Protein AF-A0A7S1IEE5-F1 (afdb_monomer_lite)

Organism: NCBI:txid73025

Sequence (177 aa):
FRSTRCRTNGVAMLPGPCLLLLLLGWGTSGTGFPGQSNCPCIDAALATKQRSHIKQTLPSDCVVTHLAGEWHCYPNDYGSGECRSWDLGLPPICQGSTAPPVCSIPWCYVDPAQCQLRFAKSLYFPSSDLYFSYETCGRAKDPIHPHNTLYQLEVSLRRAHLTIAFPGEDWPSLMVN

Structure (mmCIF, N/CA/C/O backbone):
data_AF-A0A7S1IEE5-F1
#
_entry.id   AF-A0A7S1IEE5-F1
#
loop_
_atom_site.group_PDB
_atom_site.id
_atom_site.type_symbol
_atom_site.label_atom_id
_atom_site.label_alt_id
_atom_site.label_comp_id
_atom_site.label_asym_id
_atom_site.label_entity_id
_atom_site.label_seq_id
_atom_site.pdbx_PDB_ins_code
_atom_site.Cartn_x
_atom_site.Cartn_y
_atom_site.Cartn_z
_atom_site.occupancy
_atom_site.B_iso_or_equiv
_atom_site.auth_seq_id
_atom_site.auth_comp_id
_atom_site.auth_asym_id
_atom_site.auth_atom_id
_atom_site.pdbx_PDB_model_num
ATOM 1 N N . PHE A 1 1 ? 69.655 1.520 30.419 1.00 38.88 1 PHE A N 1
ATOM 2 C CA . PHE A 1 1 ? 68.890 2.714 30.010 1.00 38.88 1 PHE A CA 1
ATOM 3 C C . PHE A 1 1 ? 67.591 2.778 30.808 1.00 38.88 1 PHE A C 1
ATOM 5 O O . PHE A 1 1 ? 66.916 1.771 30.929 1.00 38.88 1 PHE A O 1
ATOM 12 N N . ARG A 1 2 ? 67.360 3.940 31.428 1.00 38.03 2 ARG A N 1
ATOM 13 C CA . ARG A 1 2 ? 66.181 4.463 32.149 1.00 38.03 2 ARG A CA 1
ATOM 14 C C . ARG A 1 2 ? 64.961 3.564 32.456 1.00 38.03 2 ARG A C 1
ATOM 16 O O . ARG A 1 2 ? 64.205 3.167 31.585 1.00 38.03 2 ARG A O 1
ATOM 23 N N . SER A 1 3 ? 64.742 3.460 33.767 1.00 43.62 3 SER A N 1
ATOM 24 C CA . SER A 1 3 ? 63.489 3.389 34.534 1.00 43.62 3 SER A CA 1
ATOM 25 C C . SER A 1 3 ? 62.258 4.078 33.922 1.00 43.62 3 SER A C 1
ATOM 27 O O . SER A 1 3 ? 62.295 5.289 33.700 1.00 43.62 3 SER A O 1
ATOM 29 N N . THR A 1 4 ? 61.126 3.363 33.910 1.00 49.62 4 THR A N 1
ATOM 30 C CA . THR A 1 4 ? 59.796 3.951 34.153 1.00 49.62 4 THR A CA 1
ATOM 31 C C . THR A 1 4 ? 58.906 2.957 34.903 1.00 49.62 4 THR A C 1
ATOM 33 O O . THR A 1 4 ? 58.551 1.896 34.401 1.00 49.62 4 THR A O 1
ATOM 36 N N . ARG A 1 5 ? 58.576 3.311 36.150 1.00 51.47 5 ARG A N 1
ATOM 37 C CA . ARG A 1 5 ? 57.587 2.644 37.006 1.00 51.47 5 ARG A CA 1
ATOM 38 C C . ARG A 1 5 ? 56.186 2.881 36.445 1.00 51.47 5 ARG A C 1
ATOM 40 O O . ARG A 1 5 ? 55.845 4.030 36.186 1.00 51.47 5 ARG A O 1
ATOM 47 N N . CYS A 1 6 ? 55.344 1.852 36.425 1.00 41.09 6 CYS A N 1
ATOM 48 C CA . CYS A 1 6 ? 53.905 2.041 36.589 1.00 41.09 6 CYS A CA 1
ATOM 49 C C . CYS A 1 6 ? 53.520 1.453 37.948 1.00 41.09 6 CYS A C 1
ATOM 51 O O . CYS A 1 6 ? 53.526 0.244 38.159 1.00 41.09 6 CYS A O 1
ATOM 53 N N . ARG A 1 7 ? 53.314 2.354 38.908 1.00 42.44 7 ARG A N 1
ATOM 54 C CA . ARG A 1 7 ? 52.874 2.066 40.269 1.00 42.44 7 ARG A CA 1
ATOM 55 C C . ARG A 1 7 ? 51.353 2.187 40.250 1.00 42.44 7 ARG A C 1
ATOM 57 O O . ARG A 1 7 ? 50.842 3.295 40.356 1.00 42.44 7 ARG A O 1
ATOM 64 N N . THR A 1 8 ? 50.631 1.088 40.075 1.00 50.72 8 THR A N 1
ATOM 65 C CA . THR A 1 8 ? 49.192 1.069 40.358 1.00 50.72 8 THR A CA 1
ATOM 66 C C . THR A 1 8 ? 49.022 0.692 41.819 1.00 50.72 8 THR A C 1
ATOM 68 O O . THR A 1 8 ? 49.321 -0.428 42.231 1.00 50.72 8 THR A O 1
ATOM 71 N N . ASN A 1 9 ? 48.629 1.688 42.610 1.00 44.69 9 ASN A N 1
ATOM 72 C CA . ASN A 1 9 ? 48.213 1.530 43.994 1.00 44.69 9 ASN A CA 1
ATOM 73 C C . ASN A 1 9 ? 47.111 0.470 44.078 1.00 44.69 9 ASN A C 1
ATOM 75 O O . ASN A 1 9 ? 46.177 0.475 43.277 1.00 44.69 9 ASN A O 1
ATOM 79 N N . GLY A 1 10 ? 47.251 -0.440 45.037 1.00 43.69 10 GLY A N 1
ATOM 80 C CA . GLY A 1 10 ? 46.263 -1.471 45.297 1.00 43.69 10 GLY A CA 1
ATOM 81 C C . GLY A 1 10 ? 44.976 -0.911 45.886 1.00 43.69 10 GLY A C 1
ATOM 82 O O . GLY A 1 10 ? 45.011 0.073 46.617 1.00 43.69 10 GLY A O 1
ATOM 83 N N . VAL A 1 11 ? 43.876 -1.619 45.631 1.00 48.19 11 VAL A N 1
ATOM 84 C CA . VAL A 1 11 ? 42.806 -1.833 46.608 1.00 48.19 11 VAL A CA 1
ATOM 85 C C . VAL A 1 11 ? 42.281 -3.264 46.433 1.00 48.19 11 VAL A C 1
ATOM 87 O O . VAL A 1 11 ? 41.882 -3.669 45.347 1.00 48.19 11 VAL A O 1
ATOM 90 N N . ALA A 1 12 ? 42.400 -4.000 47.537 1.00 41.72 12 ALA A N 1
ATOM 91 C CA . ALA A 1 12 ? 41.753 -5.230 47.990 1.00 41.72 12 ALA A CA 1
ATOM 92 C C . ALA A 1 12 ? 40.908 -6.082 47.016 1.00 41.72 12 ALA A C 1
ATOM 94 O O . ALA A 1 12 ? 39.834 -5.694 46.564 1.00 41.72 12 ALA A O 1
ATOM 95 N N . MET A 1 13 ? 41.342 -7.339 46.872 1.00 45.06 13 MET A N 1
ATOM 96 C CA . MET A 1 13 ? 40.483 -8.489 46.585 1.00 45.06 13 MET A CA 1
ATOM 97 C C . MET A 1 13 ? 39.532 -8.744 47.765 1.00 45.06 13 MET A C 1
ATOM 99 O O . MET A 1 13 ? 39.992 -8.907 48.894 1.00 45.06 13 MET A O 1
ATOM 103 N N . LEU A 1 14 ? 38.233 -8.862 47.492 1.00 47.88 14 LEU A N 1
ATOM 104 C CA . LEU A 1 14 ? 37.260 -9.525 48.365 1.00 47.88 14 LEU A CA 1
ATOM 105 C C . LEU A 1 14 ? 36.392 -10.463 47.505 1.00 47.88 14 LEU A C 1
ATOM 107 O O . LEU A 1 14 ? 35.957 -10.049 46.428 1.00 47.88 14 LEU A O 1
ATOM 111 N N . PRO A 1 15 ? 36.146 -11.714 47.937 1.00 47.66 15 PRO A N 1
ATOM 112 C CA . PRO A 1 15 ? 35.332 -12.669 47.200 1.00 47.66 15 PRO A CA 1
ATOM 113 C C . PRO A 1 15 ? 33.855 -12.453 47.555 1.00 47.66 15 PRO A C 1
ATOM 115 O O . PRO A 1 15 ? 33.465 -12.557 48.716 1.00 47.66 15 PRO A O 1
ATOM 118 N N . GLY A 1 16 ? 33.027 -12.144 46.561 1.00 44.16 16 GLY A N 1
ATOM 119 C CA . GLY A 1 16 ? 31.579 -11.998 46.716 1.00 44.16 16 GLY A CA 1
ATOM 120 C C . GLY A 1 16 ? 30.866 -12.625 45.518 1.00 44.16 16 GLY A C 1
ATOM 121 O O . GLY A 1 16 ? 31.321 -12.430 44.390 1.00 44.16 16 GLY A O 1
ATOM 122 N N . PRO A 1 17 ? 29.812 -13.429 45.733 1.00 49.94 17 PRO A N 1
ATOM 123 C CA . PRO A 1 17 ? 29.248 -14.282 44.700 1.00 49.94 17 PRO A CA 1
ATOM 124 C C . PRO A 1 17 ? 28.501 -13.470 43.640 1.00 49.94 17 PRO A C 1
ATOM 126 O O . PRO A 1 17 ? 27.827 -12.487 43.937 1.00 49.94 17 PRO A O 1
ATOM 129 N N . CYS A 1 18 ? 28.643 -13.944 42.402 1.00 47.44 18 CYS A N 1
ATOM 130 C CA . CYS A 1 18 ? 27.846 -13.650 41.216 1.00 47.44 18 CYS A CA 1
ATOM 131 C C . CYS A 1 18 ? 26.468 -13.024 41.498 1.00 47.44 18 CYS A C 1
ATOM 133 O O . CYS A 1 18 ? 25.497 -13.736 41.735 1.00 47.44 18 CYS A O 1
ATOM 135 N N . LEU A 1 19 ? 26.357 -11.709 41.319 1.00 48.38 19 LEU A N 1
ATOM 136 C CA . LEU A 1 19 ? 25.138 -11.107 40.789 1.00 48.38 19 LEU A CA 1
ATOM 137 C C . LEU A 1 19 ? 25.501 -10.460 39.449 1.00 48.38 19 LEU A C 1
ATOM 139 O O . LEU A 1 19 ? 25.821 -9.275 39.365 1.00 48.38 19 LEU A O 1
ATOM 143 N N . LEU A 1 20 ? 25.498 -11.275 38.389 1.00 51.88 20 LEU A N 1
ATOM 144 C CA . LEU A 1 20 ? 25.398 -10.763 37.026 1.00 51.88 20 LEU A CA 1
ATOM 145 C C . LEU A 1 20 ? 24.019 -10.103 36.901 1.00 51.88 20 LEU A C 1
ATOM 147 O O . LEU A 1 20 ? 23.017 -10.772 36.653 1.00 51.88 20 LEU A O 1
ATOM 151 N N . LEU A 1 21 ? 23.961 -8.784 37.072 1.00 53.97 21 LEU A N 1
ATOM 152 C CA . LEU A 1 21 ? 22.868 -7.987 36.530 1.00 53.97 21 LEU A CA 1
ATOM 153 C C . LEU A 1 21 ? 23.016 -8.011 35.006 1.00 53.97 21 LEU A C 1
ATOM 155 O O . LEU A 1 21 ? 23.707 -7.184 34.415 1.00 53.97 21 LEU A O 1
ATOM 159 N N . LEU A 1 22 ? 22.391 -9.008 34.380 1.00 54.44 22 LEU A N 1
ATOM 160 C CA . LEU A 1 22 ? 22.105 -9.010 32.952 1.00 54.44 22 LEU A CA 1
ATOM 161 C C . LEU A 1 22 ? 21.144 -7.848 32.681 1.00 54.44 22 LEU A C 1
ATOM 163 O O . LEU A 1 22 ? 19.926 -8.011 32.697 1.00 54.44 22 LEU A O 1
ATOM 167 N N . LEU A 1 23 ? 21.696 -6.661 32.436 1.00 56.75 23 LEU A N 1
ATOM 168 C CA . LEU A 1 23 ? 20.993 -5.621 31.701 1.00 56.75 23 LEU A CA 1
ATOM 169 C C . LEU A 1 23 ? 20.844 -6.136 30.268 1.00 56.75 23 LEU A C 1
ATOM 171 O O . LEU A 1 23 ? 21.661 -5.849 29.395 1.00 56.75 23 LEU A O 1
ATOM 175 N N . LEU A 1 24 ? 19.821 -6.962 30.044 1.00 57.66 24 LEU A N 1
ATOM 176 C CA . LEU A 1 24 ? 19.310 -7.235 28.712 1.00 57.66 24 LEU A CA 1
ATOM 177 C C . LEU A 1 24 ? 18.782 -5.903 28.187 1.00 57.66 24 LEU A C 1
ATOM 179 O O . LEU A 1 24 ? 17.640 -5.526 28.435 1.00 57.66 24 LEU A O 1
ATOM 183 N N . GLY A 1 25 ? 19.652 -5.164 27.501 1.00 50.47 25 GLY A N 1
ATOM 184 C CA . GLY A 1 25 ? 19.223 -4.099 26.619 1.00 50.47 25 GLY A CA 1
ATOM 185 C C . GLY A 1 25 ? 18.255 -4.721 25.628 1.00 50.47 25 GLY A C 1
ATOM 186 O O . GLY A 1 25 ? 18.647 -5.565 24.822 1.00 50.47 25 GLY A O 1
ATOM 187 N N . TRP A 1 26 ? 16.978 -4.361 25.720 1.00 59.50 26 TRP A N 1
ATOM 188 C CA . TRP A 1 26 ? 16.049 -4.646 24.644 1.00 59.50 26 TRP A CA 1
ATOM 189 C C . TRP A 1 26 ? 16.558 -3.882 23.430 1.00 59.50 26 TRP A C 1
ATOM 191 O O . TRP A 1 26 ? 16.478 -2.656 23.370 1.00 59.50 26 TRP A O 1
ATOM 201 N N . GLY A 1 27 ? 17.158 -4.612 22.492 1.00 47.28 27 GLY A N 1
ATOM 202 C CA . GLY A 1 27 ? 17.404 -4.091 21.164 1.00 47.28 27 GLY A CA 1
ATOM 203 C C . GLY A 1 27 ? 16.048 -3.715 20.594 1.00 47.28 27 GLY A C 1
ATOM 204 O O . GLY A 1 27 ? 15.231 -4.588 20.314 1.00 47.28 27 GLY A O 1
ATOM 205 N N . THR A 1 28 ? 15.780 -2.421 20.454 1.00 50.00 28 THR A N 1
ATOM 206 C CA . THR A 1 28 ? 14.665 -1.954 19.641 1.00 50.00 28 THR A CA 1
ATOM 207 C C . THR A 1 28 ? 15.059 -2.213 18.194 1.00 50.00 28 THR A C 1
ATOM 209 O O . THR A 1 28 ? 15.582 -1.339 17.504 1.00 50.00 28 THR A O 1
ATOM 212 N N . SER A 1 29 ? 14.876 -3.449 17.736 1.00 51.53 29 SER A N 1
ATOM 213 C CA . SER A 1 29 ? 14.691 -3.709 16.318 1.00 51.53 29 SER A CA 1
ATOM 214 C C . SER A 1 29 ? 13.541 -2.803 15.892 1.00 51.53 29 SER A C 1
ATOM 216 O O . SER A 1 29 ? 12.456 -2.900 16.466 1.00 51.53 29 SER A O 1
ATOM 218 N N . GLY A 1 30 ? 13.805 -1.856 14.990 1.00 54.47 30 GLY A N 1
ATOM 219 C CA . GLY A 1 30 ? 12.784 -0.971 14.437 1.00 54.47 30 GLY A CA 1
ATOM 220 C C . GLY A 1 30 ? 11.695 -1.819 13.794 1.00 54.47 30 GLY A C 1
ATOM 221 O O . GLY A 1 30 ? 11.838 -2.266 12.662 1.00 54.47 30 GLY A O 1
ATOM 222 N N . THR A 1 31 ? 10.661 -2.100 14.573 1.00 56.72 31 THR A N 1
ATOM 223 C CA . THR A 1 31 ? 9.473 -2.866 14.224 1.00 56.72 31 THR A CA 1
ATOM 224 C C . THR A 1 31 ? 8.459 -1.836 13.763 1.00 56.72 31 THR A C 1
ATOM 226 O O . THR A 1 31 ? 8.252 -0.825 14.440 1.00 56.72 31 THR A O 1
ATOM 229 N N . GLY A 1 32 ? 7.898 -2.012 12.568 1.00 64.31 32 GLY A N 1
ATOM 230 C CA . GLY A 1 32 ? 6.769 -1.196 12.158 1.00 64.31 32 GLY A CA 1
ATOM 231 C C . GLY A 1 32 ? 5.656 -1.353 13.192 1.00 64.31 32 GLY A C 1
ATOM 232 O O . GLY A 1 32 ? 5.512 -2.384 13.851 1.00 64.31 32 GLY A O 1
ATOM 233 N N . PHE A 1 33 ? 4.894 -0.288 13.400 1.00 85.31 33 PHE A N 1
ATOM 234 C CA . PHE A 1 33 ? 3.821 -0.303 14.388 1.00 85.31 33 PHE A CA 1
ATOM 235 C C . PHE A 1 33 ? 2.575 -0.970 13.783 1.00 85.31 33 PHE A C 1
ATOM 237 O O . PHE A 1 33 ? 2.316 -0.778 12.597 1.00 85.31 33 PHE A O 1
ATOM 244 N N . PRO A 1 34 ? 1.759 -1.701 14.558 1.00 92.50 34 PRO A N 1
ATOM 245 C CA . PRO A 1 34 ? 0.637 -2.507 14.046 1.00 92.50 34 PRO A CA 1
ATOM 246 C C . PRO A 1 34 ? -0.589 -1.693 13.572 1.00 92.50 34 PRO A C 1
ATOM 248 O O . PRO A 1 34 ? -1.673 -2.245 13.390 1.00 92.50 34 PRO A O 1
ATOM 251 N N . GLY A 1 35 ? -0.450 -0.378 13.390 1.00 93.38 35 GLY A N 1
ATOM 252 C CA . GLY A 1 35 ? -1.565 0.543 13.165 1.00 93.38 35 GLY A CA 1
ATOM 253 C C . GLY A 1 35 ? -2.292 0.938 14.456 1.00 93.38 35 GLY A C 1
ATOM 254 O O . GLY A 1 35 ? -1.968 0.488 15.557 1.00 93.38 35 GLY A O 1
ATOM 255 N N . GLN A 1 36 ? -3.267 1.836 14.325 1.00 93.62 36 GLN A N 1
ATOM 256 C CA . GLN A 1 36 ? -4.128 2.281 15.422 1.00 93.62 36 GLN A CA 1
ATOM 257 C C . GLN A 1 36 ? -5.141 1.204 15.824 1.00 93.62 36 GLN A C 1
ATOM 259 O O . GLN A 1 36 ? -5.620 0.434 14.997 1.00 93.62 36 GLN A O 1
ATOM 264 N N . SER A 1 37 ? -5.537 1.187 17.098 1.00 93.81 37 SER A N 1
ATOM 265 C CA . SER A 1 37 ? -6.435 0.159 17.649 1.00 93.81 37 SER A CA 1
ATOM 266 C C . SER A 1 37 ? -7.837 0.142 17.031 1.00 93.81 37 SER A C 1
ATOM 268 O O . SER A 1 37 ? -8.467 -0.909 16.989 1.00 93.81 37 SER A O 1
ATOM 270 N N . ASN A 1 38 ? -8.328 1.278 16.530 1.00 94.06 38 ASN A N 1
ATOM 271 C CA . ASN A 1 38 ? -9.611 1.389 15.825 1.00 94.06 38 ASN A CA 1
ATOM 272 C C . ASN A 1 38 ? -9.493 1.189 14.301 1.00 94.06 38 ASN A C 1
ATOM 274 O O . ASN A 1 38 ? -10.457 1.428 13.573 1.00 94.06 38 ASN A O 1
ATOM 278 N N . CYS A 1 39 ? -8.310 0.824 13.808 1.00 95.31 39 CYS A N 1
ATOM 279 C CA . CYS A 1 39 ? -8.047 0.490 12.413 1.00 95.31 39 CYS A CA 1
ATOM 280 C C . CYS A 1 39 ? -6.737 -0.319 12.306 1.00 95.31 39 CYS A C 1
ATOM 282 O O . CYS A 1 39 ? -5.749 0.178 11.759 1.00 95.31 39 CYS A O 1
ATOM 284 N N . PRO A 1 40 ? -6.676 -1.529 12.884 1.00 96.56 40 PRO A N 1
ATOM 285 C CA . PRO A 1 40 ? -5.439 -2.300 12.937 1.00 96.56 40 PRO A CA 1
ATOM 286 C C . PRO A 1 40 ? -4.982 -2.730 11.540 1.00 96.56 40 PRO A C 1
ATOM 288 O O . PRO A 1 40 ? -5.800 -2.975 10.648 1.00 96.56 40 PRO A O 1
ATOM 291 N N . CYS A 1 41 ? -3.667 -2.852 11.368 1.00 96.69 41 CYS A N 1
ATOM 292 C CA . CYS A 1 41 ? -3.094 -3.459 10.176 1.00 96.69 41 CYS A CA 1
ATOM 293 C C . CYS A 1 41 ? -3.421 -4.959 10.143 1.00 96.69 41 CYS A C 1
ATOM 295 O O . CYS A 1 41 ? -3.294 -5.651 11.155 1.00 96.69 41 CYS A O 1
ATOM 297 N N . ILE A 1 42 ? -3.824 -5.468 8.978 1.00 96.00 42 ILE A N 1
ATOM 298 C CA . ILE A 1 42 ? -4.152 -6.887 8.777 1.00 96.00 42 ILE A CA 1
ATOM 299 C C . ILE A 1 42 ? -3.021 -7.631 8.069 1.00 96.00 42 ILE A C 1
ATOM 301 O O . ILE A 1 42 ? -2.232 -7.032 7.335 1.00 96.00 42 ILE A O 1
ATOM 305 N N . ASP A 1 43 ? -2.972 -8.954 8.247 1.00 94.12 43 ASP A N 1
ATOM 306 C CA . ASP A 1 43 ? -2.100 -9.803 7.438 1.00 94.12 43 ASP A CA 1
ATOM 307 C C . ASP A 1 43 ? -2.696 -9.992 6.034 1.00 94.12 43 ASP A C 1
ATOM 309 O O . ASP A 1 43 ? -3.682 -10.703 5.836 1.00 94.12 43 ASP A O 1
ATOM 313 N N . ALA A 1 44 ? -2.088 -9.336 5.050 1.00 89.81 44 ALA A N 1
ATOM 314 C CA . ALA A 1 44 ? -2.492 -9.379 3.651 1.00 89.81 44 ALA A CA 1
ATOM 315 C C . ALA A 1 44 ? -1.659 -10.355 2.803 1.00 89.81 44 ALA A C 1
ATOM 317 O O . ALA A 1 44 ? -1.928 -10.497 1.608 1.00 89.81 44 ALA A O 1
ATOM 318 N N . ALA A 1 45 ? -0.672 -11.052 3.380 1.00 85.12 45 ALA A N 1
ATOM 319 C CA . ALA A 1 45 ? 0.308 -11.835 2.620 1.00 85.12 45 ALA A CA 1
ATOM 320 C C . ALA A 1 45 ? -0.317 -12.985 1.808 1.00 85.12 45 ALA A C 1
ATOM 322 O O . ALA A 1 45 ? 0.234 -13.420 0.796 1.00 85.12 45 ALA A O 1
ATOM 323 N N . LEU A 1 46 ? -1.472 -13.506 2.231 1.00 77.06 46 LEU A N 1
ATOM 324 C CA . LEU A 1 46 ? -2.209 -14.520 1.469 1.00 77.06 46 LEU A CA 1
ATOM 325 C C . LEU A 1 46 ? -3.011 -13.912 0.314 1.00 77.06 46 LEU A C 1
ATOM 327 O O . LEU A 1 46 ? -3.070 -14.499 -0.766 1.00 77.06 46 LEU A O 1
ATOM 331 N N . ALA A 1 47 ? -3.596 -12.731 0.519 1.00 74.94 47 ALA A N 1
ATOM 332 C CA . ALA A 1 47 ? -4.400 -12.047 -0.491 1.00 74.94 47 ALA A CA 1
ATOM 333 C C . ALA A 1 47 ? -3.546 -11.541 -1.668 1.00 74.94 47 ALA A C 1
ATOM 335 O O . ALA A 1 47 ? -4.020 -11.500 -2.803 1.00 74.94 47 ALA A O 1
ATOM 336 N N . THR A 1 48 ? -2.274 -11.221 -1.419 1.00 69.69 48 THR A N 1
ATOM 337 C CA . THR A 1 48 ? -1.319 -10.742 -2.430 1.00 69.69 48 THR A CA 1
ATOM 338 C C . THR A 1 48 ? -0.653 -11.870 -3.235 1.00 69.69 48 THR A C 1
ATOM 340 O O . THR A 1 48 ? -0.128 -11.627 -4.320 1.00 69.69 48 THR A O 1
ATOM 343 N N . LYS A 1 49 ? -0.717 -13.133 -2.785 1.00 69.75 49 LYS A N 1
ATOM 344 C CA . LYS A 1 49 ? -0.072 -14.306 -3.425 1.00 69.75 49 LYS A CA 1
ATOM 345 C C . LYS A 1 49 ? -0.794 -14.875 -4.659 1.00 69.75 49 LYS A C 1
ATOM 347 O O . LYS A 1 49 ? -0.534 -16.011 -5.060 1.00 69.75 49 LYS A O 1
ATOM 352 N N . GLN A 1 50 ? -1.680 -14.116 -5.301 1.00 61.78 50 GLN A N 1
ATOM 353 C CA . GLN A 1 50 ? -2.379 -14.554 -6.515 1.00 61.78 50 GLN A CA 1
ATOM 354 C C . GLN A 1 50 ? -1.385 -14.725 -7.683 1.00 61.78 50 GLN A C 1
ATOM 356 O O . GLN A 1 50 ? -0.891 -13.750 -8.241 1.00 61.78 50 GLN A O 1
ATOM 361 N N . ARG A 1 51 ? -1.077 -15.980 -8.053 1.00 60.00 51 ARG A N 1
ATOM 362 C CA . ARG A 1 51 ? -0.109 -16.329 -9.118 1.00 60.00 51 ARG A CA 1
ATOM 363 C C . ARG A 1 51 ? -0.714 -16.856 -10.416 1.00 60.00 51 ARG A C 1
ATOM 365 O O . ARG A 1 51 ? 0.029 -17.215 -11.327 1.00 60.00 51 ARG A O 1
ATOM 372 N N . SER A 1 52 ? -2.038 -16.926 -10.513 1.00 51.94 52 SER A N 1
ATOM 373 C CA . SER A 1 52 ? -2.728 -17.773 -11.495 1.00 51.94 52 SER A CA 1
ATOM 374 C C . SER A 1 52 ? -2.486 -17.420 -12.972 1.00 51.94 52 SER A C 1
ATOM 376 O O . SER A 1 52 ? -2.772 -18.257 -13.822 1.00 51.94 52 SER A O 1
ATOM 378 N N . HIS A 1 53 ? -1.904 -16.256 -13.304 1.00 55.41 53 HIS A N 1
ATOM 379 C CA . HIS A 1 53 ? -1.686 -15.825 -14.697 1.00 55.41 53 HIS A CA 1
ATOM 380 C C . HIS A 1 53 ? -0.328 -15.154 -14.989 1.00 55.41 53 HIS A C 1
ATOM 382 O O . HIS A 1 53 ? -0.187 -14.457 -15.994 1.00 55.41 53 HIS A O 1
ATOM 388 N N . ILE A 1 54 ? 0.683 -15.325 -14.132 1.00 60.84 54 ILE A N 1
ATOM 389 C CA . ILE A 1 54 ? 1.939 -14.569 -14.266 1.00 60.84 54 ILE A CA 1
ATOM 390 C C . ILE A 1 54 ? 2.859 -15.185 -15.330 1.00 60.84 54 ILE A C 1
ATOM 392 O O . ILE A 1 54 ? 3.075 -16.396 -15.380 1.00 60.84 54 ILE A O 1
ATOM 396 N N . LYS A 1 55 ? 3.455 -14.317 -16.157 1.00 57.12 55 LYS A N 1
ATOM 397 C CA . LYS A 1 55 ? 4.513 -14.643 -17.122 1.00 57.12 55 LYS A CA 1
ATOM 398 C C . LYS A 1 55 ? 5.672 -15.345 -16.397 1.00 57.12 55 LYS A C 1
ATOM 400 O O . LYS A 1 55 ? 6.209 -14.812 -15.433 1.00 57.12 55 LYS A O 1
ATOM 405 N N . GLN A 1 56 ? 6.091 -16.509 -16.890 1.00 59.41 56 GLN A N 1
ATOM 406 C CA . GLN A 1 56 ? 7.073 -17.429 -16.278 1.00 59.41 56 GLN A CA 1
ATOM 407 C C . GLN A 1 56 ? 8.480 -16.831 -16.006 1.00 59.41 56 GLN A C 1
ATOM 409 O O . GLN A 1 56 ? 9.370 -17.528 -15.537 1.00 59.41 56 GLN A O 1
ATOM 414 N N . THR A 1 57 ? 8.694 -15.552 -16.325 1.00 65.19 57 THR A N 1
ATOM 415 C CA . THR A 1 57 ? 9.974 -14.830 -16.291 1.00 65.19 57 THR A CA 1
ATOM 416 C C . THR A 1 57 ? 10.217 -14.041 -14.998 1.00 65.19 57 THR A C 1
ATOM 418 O O . THR A 1 57 ? 11.316 -13.525 -14.812 1.00 65.19 57 THR A O 1
ATOM 421 N N . LEU A 1 58 ? 9.222 -13.908 -14.115 1.00 70.81 58 LEU A N 1
ATOM 422 C CA . LEU A 1 58 ? 9.381 -13.209 -12.834 1.00 70.81 58 LEU A CA 1
ATOM 423 C C . LEU A 1 58 ? 9.832 -14.162 -11.713 1.00 70.81 58 LEU A C 1
ATOM 425 O O . LEU A 1 58 ? 9.457 -15.337 -11.732 1.00 70.81 58 LEU A O 1
ATOM 429 N N . PRO A 1 59 ? 10.607 -13.670 -10.723 1.00 73.69 59 PRO A N 1
ATOM 430 C CA . PRO A 1 59 ? 10.973 -14.437 -9.539 1.00 73.69 59 PRO A CA 1
ATOM 431 C C . PRO A 1 59 ? 9.783 -15.139 -8.882 1.00 73.69 59 PRO A C 1
ATOM 433 O O . PRO A 1 59 ? 8.729 -14.554 -8.646 1.00 73.69 59 PRO A O 1
ATOM 436 N N . SER A 1 60 ? 9.984 -16.400 -8.507 1.00 69.94 60 SER A N 1
ATOM 437 C CA . SER A 1 60 ? 8.996 -17.216 -7.801 1.00 69.94 60 SER A CA 1
ATOM 438 C C . SER A 1 60 ? 8.907 -16.916 -6.303 1.00 69.94 60 SER A C 1
ATOM 440 O O . SER A 1 60 ? 8.232 -17.655 -5.590 1.00 69.94 60 SER A O 1
ATOM 442 N N . ASP A 1 61 ? 9.566 -15.871 -5.807 1.00 83.19 61 ASP A N 1
ATOM 443 C CA . ASP A 1 61 ? 9.552 -15.463 -4.397 1.00 83.19 61 ASP A CA 1
ATOM 444 C C . ASP A 1 61 ? 9.168 -13.984 -4.243 1.00 83.19 61 ASP A C 1
ATOM 446 O O . ASP A 1 61 ? 9.844 -13.186 -3.603 1.00 83.19 61 ASP A O 1
ATOM 450 N N . CYS A 1 62 ? 8.096 -13.597 -4.927 1.00 86.50 62 CYS A N 1
ATOM 451 C CA . CYS A 1 62 ? 7.513 -12.269 -4.837 1.00 86.50 62 CYS A CA 1
ATOM 452 C C . CYS A 1 62 ? 5.987 -12.366 -5.004 1.00 86.50 62 CYS A C 1
ATOM 454 O O . CYS A 1 62 ? 5.456 -13.386 -5.482 1.00 86.50 62 CYS A O 1
ATOM 456 N N . VAL A 1 63 ? 5.291 -11.293 -4.637 1.00 86.38 63 VAL A N 1
ATOM 457 C CA . VAL A 1 63 ? 3.913 -11.039 -5.077 1.00 86.38 63 VAL A CA 1
ATOM 458 C C . VAL A 1 63 ? 3.969 -10.180 -6.327 1.00 86.38 63 VAL A C 1
ATOM 460 O O . VAL A 1 63 ? 4.830 -9.310 -6.455 1.00 86.38 63 VAL A O 1
ATOM 463 N N . VAL A 1 64 ? 3.083 -10.450 -7.277 1.00 85.06 64 VAL A N 1
ATOM 464 C CA . VAL A 1 64 ? 3.155 -9.827 -8.597 1.00 85.06 64 VAL A CA 1
ATOM 465 C C . VAL A 1 64 ? 1.950 -8.936 -8.823 1.00 85.06 64 VAL A C 1
ATOM 467 O O . VAL A 1 64 ? 0.812 -9.333 -8.583 1.00 85.06 64 VAL A O 1
ATOM 470 N N . THR A 1 65 ? 2.217 -7.730 -9.309 1.00 81.88 65 THR A N 1
ATOM 471 C CA . THR A 1 65 ? 1.210 -6.726 -9.655 1.00 81.88 65 THR A CA 1
ATOM 472 C C . THR A 1 65 ? 1.433 -6.227 -11.081 1.00 81.88 65 THR A C 1
ATOM 474 O O . THR A 1 65 ? 2.558 -6.250 -11.586 1.00 81.88 65 THR A O 1
ATOM 477 N N . HIS A 1 66 ? 0.355 -5.805 -11.742 1.00 83.25 66 HIS A N 1
ATOM 478 C CA . HIS A 1 66 ? 0.393 -5.191 -13.068 1.00 83.25 66 HIS A CA 1
ATOM 479 C C . HIS A 1 66 ? 0.125 -3.692 -12.928 1.00 83.25 66 HIS A C 1
ATOM 481 O O . HIS A 1 66 ? -1.002 -3.281 -12.655 1.00 83.25 66 HIS A O 1
ATOM 487 N N . LEU A 1 67 ? 1.169 -2.878 -13.084 1.00 79.69 67 LEU A N 1
ATOM 488 C CA . LEU A 1 67 ? 1.116 -1.423 -12.929 1.00 79.69 67 LEU A CA 1
ATOM 489 C C . LEU A 1 67 ? 1.728 -0.762 -14.159 1.00 79.69 67 LEU A C 1
ATOM 491 O O . LEU A 1 67 ? 2.702 -1.254 -14.715 1.00 79.69 67 LEU A O 1
ATOM 495 N N . ALA A 1 68 ? 1.150 0.357 -14.600 1.00 78.38 68 ALA A N 1
ATOM 496 C CA . ALA A 1 68 ? 1.641 1.117 -15.756 1.00 78.38 68 AL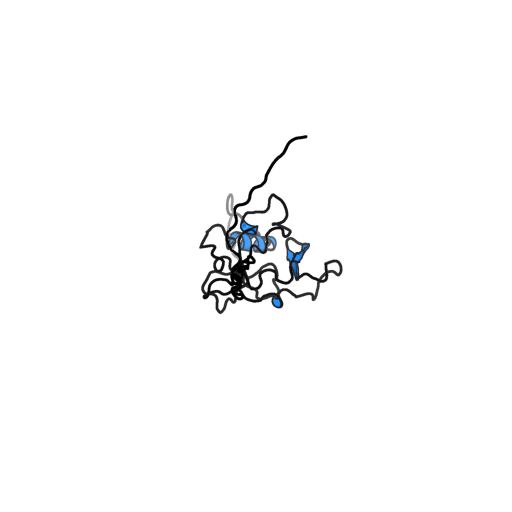A A CA 1
ATOM 497 C C . ALA A 1 68 ? 1.861 0.279 -17.042 1.00 78.38 68 ALA A C 1
ATOM 499 O O . ALA A 1 68 ? 2.662 0.651 -17.893 1.00 78.38 68 ALA A O 1
ATOM 500 N N . GLY A 1 69 ? 1.134 -0.833 -17.204 1.00 79.62 69 GLY A N 1
ATOM 501 C CA . GLY A 1 69 ? 1.251 -1.719 -18.366 1.00 79.62 69 GLY A CA 1
ATOM 502 C C . GLY A 1 69 ? 2.294 -2.834 -18.235 1.00 79.62 69 GLY A C 1
ATOM 503 O O . GLY A 1 69 ? 2.304 -3.724 -19.082 1.00 79.62 69 GLY A O 1
ATOM 504 N N . GLU A 1 70 ? 3.078 -2.866 -17.157 1.00 81.75 70 GLU A N 1
ATOM 505 C CA . GLU A 1 70 ? 4.148 -3.840 -16.923 1.00 81.75 70 GLU A CA 1
ATOM 506 C C . GLU A 1 70 ? 3.918 -4.664 -15.650 1.00 81.75 70 GLU A C 1
ATOM 508 O O . GLU A 1 70 ? 3.181 -4.279 -14.738 1.00 81.75 70 GLU A O 1
ATOM 513 N N . TRP A 1 71 ? 4.538 -5.844 -15.597 1.00 84.81 71 TRP A N 1
ATOM 514 C CA . TRP A 1 71 ? 4.487 -6.709 -14.419 1.00 84.81 71 TRP A CA 1
ATOM 515 C C . TRP A 1 71 ? 5.659 -6.423 -13.481 1.00 84.81 71 TRP A C 1
ATOM 517 O O . TRP A 1 71 ? 6.814 -6.408 -13.906 1.00 84.81 71 TRP A O 1
ATOM 527 N N . HIS A 1 72 ? 5.369 -6.277 -12.190 1.00 84.94 72 HIS A N 1
ATOM 528 C CA . HIS A 1 72 ? 6.358 -5.966 -11.164 1.00 84.94 72 HIS A CA 1
ATOM 529 C C . HIS A 1 72 ? 6.323 -6.977 -10.018 1.00 84.94 72 HIS A C 1
ATOM 531 O O . HIS A 1 72 ? 5.253 -7.424 -9.605 1.00 84.94 72 HIS A O 1
ATOM 537 N N . CYS A 1 73 ? 7.505 -7.297 -9.490 1.00 87.50 73 CYS A N 1
ATOM 538 C CA . CYS A 1 73 ? 7.674 -8.087 -8.276 1.00 87.50 73 CYS A CA 1
ATOM 539 C C . CYS A 1 73 ? 7.761 -7.180 -7.051 1.00 87.50 73 CYS A C 1
ATOM 541 O O . CYS A 1 73 ? 8.594 -6.276 -7.006 1.00 87.50 73 CYS A O 1
ATOM 543 N N . TYR A 1 74 ? 6.956 -7.493 -6.046 1.00 88.88 74 TYR A N 1
ATOM 544 C CA . TYR A 1 74 ? 6.939 -6.848 -4.741 1.00 88.88 74 TYR A CA 1
ATOM 545 C C . TYR A 1 74 ? 7.228 -7.872 -3.629 1.00 88.88 74 TYR A C 1
ATOM 547 O O . TYR A 1 74 ? 7.044 -9.076 -3.846 1.00 88.88 74 TYR A O 1
ATOM 555 N N . PRO A 1 75 ? 7.684 -7.431 -2.442 1.00 90.94 75 PRO A N 1
ATOM 556 C CA . PRO A 1 75 ? 7.906 -8.315 -1.296 1.00 90.94 75 PRO A CA 1
ATOM 557 C C . PRO A 1 75 ? 6.671 -9.159 -0.947 1.00 90.94 75 PRO A C 1
ATOM 559 O O . PRO A 1 75 ? 5.541 -8.700 -1.084 1.00 90.94 75 PRO A O 1
ATOM 562 N N . ASN A 1 76 ? 6.855 -10.394 -0.474 1.00 89.81 76 ASN A N 1
ATOM 563 C CA . ASN A 1 76 ? 5.718 -11.275 -0.158 1.00 89.81 76 ASN A CA 1
ATOM 564 C C . ASN A 1 76 ? 4.808 -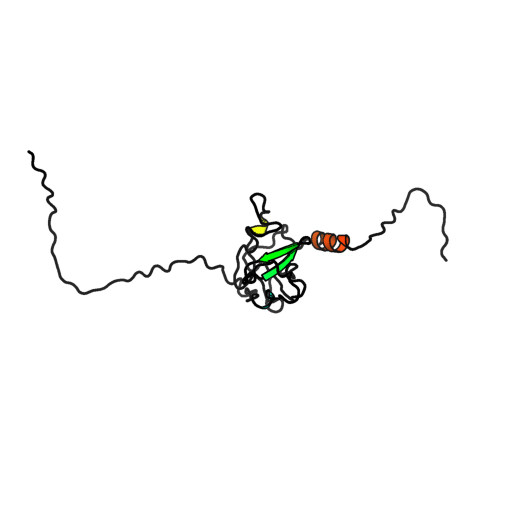10.743 0.962 1.00 89.81 76 ASN A C 1
ATOM 566 O O . ASN A 1 76 ? 3.642 -11.120 1.043 1.00 89.81 76 ASN A O 1
ATOM 570 N N . ASP A 1 77 ? 5.355 -9.898 1.825 1.00 90.81 77 ASP A N 1
ATOM 571 C CA . ASP A 1 77 ? 4.694 -9.233 2.941 1.00 90.81 77 ASP A CA 1
A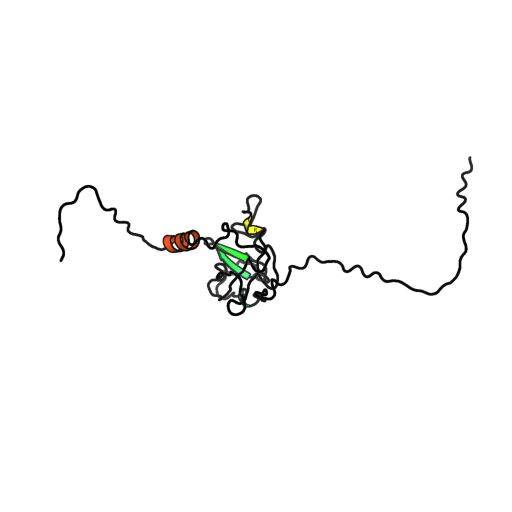TOM 572 C C . ASP A 1 77 ? 4.229 -7.814 2.588 1.00 90.81 77 ASP A C 1
ATOM 574 O O . ASP A 1 77 ? 3.863 -7.058 3.480 1.00 90.81 77 ASP A O 1
ATOM 578 N N . TYR A 1 78 ? 4.236 -7.433 1.307 1.00 92.38 78 TYR A N 1
ATOM 579 C CA . TYR A 1 78 ? 3.933 -6.072 0.877 1.00 92.38 78 TYR A CA 1
ATOM 580 C C . TYR A 1 78 ? 2.620 -5.543 1.470 1.00 92.38 78 TYR A C 1
ATOM 582 O O . TYR A 1 78 ? 1.549 -6.089 1.205 1.00 92.38 78 TYR A O 1
ATOM 590 N N . GLY A 1 79 ? 2.709 -4.475 2.268 1.00 92.75 79 GLY A N 1
ATOM 591 C CA . GLY A 1 79 ? 1.565 -3.837 2.925 1.00 92.75 79 GLY A CA 1
ATOM 592 C C . GLY A 1 79 ? 1.027 -4.566 4.164 1.00 92.75 79 GLY A C 1
ATOM 593 O O . GLY A 1 79 ? 0.021 -4.128 4.723 1.00 92.75 79 GLY A O 1
ATOM 594 N N . SER A 1 80 ? 1.635 -5.682 4.573 1.00 94.25 80 SER A N 1
ATOM 595 C CA . SER A 1 80 ? 1.066 -6.626 5.538 1.00 94.25 80 SER A CA 1
ATOM 596 C C . SER A 1 80 ? 1.475 -6.337 6.984 1.00 94.25 80 SER A C 1
ATOM 598 O O . SER A 1 80 ? 2.650 -6.132 7.277 1.00 94.25 80 SER A O 1
ATOM 600 N N . GLY A 1 81 ? 0.507 -6.375 7.903 1.00 94.81 81 GLY A N 1
ATOM 601 C CA . GLY A 1 81 ? 0.708 -6.496 9.354 1.00 94.81 81 GLY A CA 1
ATOM 602 C C . GLY A 1 81 ? 1.256 -5.270 10.091 1.00 94.81 81 GLY A C 1
ATOM 603 O O . GLY A 1 81 ? 1.020 -5.133 11.290 1.00 94.81 81 GLY A O 1
ATOM 604 N N . GLU A 1 82 ? 1.943 -4.356 9.411 1.00 95.12 82 GLU A N 1
ATOM 605 C CA . GLU A 1 82 ? 2.573 -3.203 10.051 1.00 95.12 82 GLU A CA 1
ATOM 606 C C . GLU A 1 82 ? 2.618 -1.959 9.159 1.00 95.12 82 GLU A C 1
ATOM 608 O O . GLU A 1 82 ? 2.688 -2.012 7.928 1.00 95.12 82 GLU A O 1
ATOM 613 N N . CYS A 1 83 ? 2.625 -0.810 9.821 1.00 94.56 83 CYS A N 1
ATOM 614 C CA . CYS A 1 83 ? 2.874 0.484 9.222 1.00 94.56 83 CYS A CA 1
ATOM 615 C C . CYS A 1 83 ? 4.337 0.607 8.800 1.00 94.56 83 CYS A C 1
ATOM 617 O O . CYS A 1 83 ? 5.234 0.714 9.642 1.00 94.56 83 CYS A O 1
ATOM 619 N N . ARG A 1 84 ? 4.568 0.658 7.486 1.00 94.25 84 ARG A N 1
ATOM 620 C CA . ARG A 1 84 ? 5.892 0.838 6.877 1.00 94.25 84 ARG A CA 1
ATOM 621 C C . ARG A 1 84 ? 5.769 1.625 5.574 1.00 94.25 84 ARG A C 1
ATOM 623 O O . ARG A 1 84 ? 4.712 1.653 4.950 1.00 94.25 84 ARG A O 1
ATOM 630 N N . SER A 1 85 ? 6.852 2.275 5.160 1.00 92.69 85 SER A N 1
ATOM 631 C CA . SER A 1 85 ? 6.985 2.925 3.849 1.00 92.69 85 SER A CA 1
ATOM 632 C C . SER A 1 85 ? 7.139 1.880 2.736 1.00 92.69 85 SER A C 1
ATOM 634 O O . SER A 1 85 ? 8.213 1.738 2.157 1.00 92.69 85 SER A O 1
ATOM 636 N N . TRP A 1 86 ? 6.088 1.094 2.494 1.00 92.31 86 TRP A N 1
ATOM 637 C CA . TRP A 1 86 ? 6.146 -0.098 1.646 1.00 92.31 86 TRP A CA 1
ATOM 638 C C . TRP A 1 86 ? 6.583 0.192 0.209 1.00 92.31 86 TRP A C 1
ATOM 640 O O . TRP A 1 86 ? 7.322 -0.607 -0.354 1.00 92.31 86 TRP A O 1
ATOM 650 N N . ASP A 1 87 ? 6.193 1.330 -0.370 1.00 91.25 87 ASP A N 1
ATOM 651 C CA . ASP A 1 87 ? 6.559 1.694 -1.745 1.00 91.25 87 ASP A CA 1
ATOM 652 C C . ASP A 1 87 ? 8.019 2.164 -1.894 1.00 91.25 87 ASP A C 1
ATOM 654 O O . ASP A 1 87 ? 8.522 2.254 -3.014 1.00 91.25 87 ASP A O 1
ATOM 658 N N . LEU A 1 88 ? 8.713 2.512 -0.805 1.00 91.19 88 LEU A N 1
ATOM 659 C CA . LEU A 1 88 ? 10.014 3.179 -0.874 1.00 91.19 88 LEU A CA 1
ATOM 660 C C . LEU A 1 88 ? 11.048 2.330 -1.630 1.00 91.19 88 LEU A C 1
ATOM 662 O O . LEU A 1 88 ? 11.396 1.228 -1.216 1.00 91.19 88 LEU A O 1
ATOM 666 N N . GLY A 1 89 ? 11.586 2.881 -2.719 1.00 90.69 89 GLY A N 1
ATOM 667 C CA . GLY A 1 89 ? 12.586 2.210 -3.548 1.00 90.69 89 GLY A CA 1
ATOM 668 C C . GLY A 1 89 ? 12.009 1.221 -4.564 1.00 90.69 89 GLY A C 1
ATOM 669 O O . GLY A 1 89 ? 12.785 0.641 -5.326 1.00 90.69 89 GLY A O 1
ATOM 670 N N . LEU A 1 90 ? 10.686 1.031 -4.612 1.00 89.81 90 LEU A N 1
ATOM 671 C CA . LEU A 1 90 ? 10.046 0.064 -5.501 1.00 89.81 90 LEU A CA 1
ATOM 672 C C . LEU A 1 90 ? 9.599 0.696 -6.833 1.00 89.81 90 LEU A C 1
ATOM 674 O O . LEU A 1 90 ? 9.130 1.836 -6.869 1.00 89.81 90 LEU A O 1
ATOM 678 N N . PRO A 1 91 ? 9.731 -0.024 -7.960 1.00 86.50 91 PRO A N 1
ATOM 679 C CA . PRO A 1 91 ? 9.241 0.439 -9.257 1.00 86.50 91 PRO A CA 1
ATOM 680 C C . PRO A 1 91 ? 7.704 0.493 -9.296 1.00 86.50 91 PRO A C 1
ATOM 682 O O . PRO A 1 91 ? 7.064 -0.114 -8.449 1.00 86.50 91 PRO A O 1
ATOM 685 N N . PRO A 1 92 ? 7.090 1.156 -10.292 1.00 85.06 92 PRO A N 1
ATOM 686 C CA . PRO A 1 92 ? 7.740 1.980 -11.312 1.00 85.06 92 PRO A CA 1
ATOM 687 C C . PRO A 1 92 ? 7.971 3.433 -10.867 1.00 85.06 92 PRO A C 1
ATOM 689 O O . PRO A 1 92 ? 8.803 4.118 -11.449 1.00 85.06 92 PRO A O 1
ATOM 692 N N . ILE A 1 93 ? 7.248 3.915 -9.850 1.00 85.06 93 ILE A N 1
ATOM 693 C CA . ILE A 1 93 ? 7.234 5.341 -9.467 1.00 85.06 93 ILE A CA 1
ATOM 694 C C . ILE A 1 93 ? 8.260 5.657 -8.374 1.00 85.06 93 ILE A C 1
ATOM 696 O O . ILE A 1 93 ? 8.853 6.733 -8.367 1.00 85.06 93 ILE A O 1
ATOM 700 N N . CYS A 1 94 ? 8.462 4.732 -7.440 1.00 88.75 94 CYS A N 1
ATOM 701 C CA . CYS A 1 94 ? 9.218 4.972 -6.214 1.00 88.75 94 CYS A CA 1
ATOM 702 C C . CYS A 1 94 ? 10.666 4.472 -6.279 1.00 88.75 94 CYS A C 1
ATOM 704 O O . CYS A 1 94 ? 11.370 4.468 -5.267 1.00 88.75 94 CYS A O 1
ATOM 706 N N . GLN A 1 95 ? 11.127 4.091 -7.472 1.00 88.06 95 GLN A N 1
ATOM 707 C CA . GLN A 1 95 ? 12.503 3.704 -7.741 1.00 88.06 95 GLN A CA 1
ATOM 708 C C . GLN A 1 95 ? 13.329 4.929 -8.165 1.00 88.06 95 GLN A C 1
ATOM 710 O O . GLN A 1 95 ? 12.929 5.693 -9.040 1.00 88.06 95 GLN A O 1
ATOM 715 N N . GLY A 1 96 ? 14.525 5.081 -7.591 1.00 85.38 96 GLY A N 1
ATOM 716 C CA . GLY A 1 96 ? 15.488 6.114 -7.988 1.00 85.38 96 GLY A CA 1
ATOM 717 C C . GLY A 1 96 ? 15.421 7.408 -7.170 1.00 85.38 96 GLY A C 1
ATOM 718 O O . GLY A 1 96 ? 14.645 7.548 -6.228 1.00 85.38 96 GLY A O 1
ATOM 719 N N . SER A 1 97 ? 16.292 8.362 -7.509 1.00 83.31 97 SER A N 1
ATOM 720 C CA . SER A 1 97 ? 16.528 9.585 -6.723 1.00 83.31 97 SER A CA 1
ATOM 721 C C . SER A 1 97 ? 15.445 10.657 -6.864 1.00 83.31 97 SER A C 1
ATOM 723 O O . SER A 1 97 ? 15.411 11.593 -6.071 1.00 83.31 97 SER A O 1
ATOM 725 N N . THR A 1 98 ? 14.558 10.529 -7.851 1.00 86.56 98 THR A N 1
ATOM 726 C CA . THR A 1 98 ? 13.442 11.454 -8.109 1.00 86.56 98 THR A CA 1
ATOM 727 C C . THR A 1 98 ? 12.103 10.909 -7.609 1.00 86.56 98 THR A C 1
ATOM 729 O O . THR A 1 98 ? 11.051 11.370 -8.053 1.00 86.56 98 THR A O 1
ATOM 732 N N . ALA A 1 99 ? 12.127 9.908 -6.723 1.00 83.12 99 ALA A N 1
ATOM 733 C CA . ALA A 1 99 ? 10.924 9.311 -6.157 1.00 83.12 99 ALA A CA 1
ATOM 734 C C . ALA A 1 99 ? 10.073 10.378 -5.436 1.00 83.12 99 ALA A C 1
ATOM 736 O O . ALA A 1 99 ? 10.608 11.152 -4.632 1.00 83.12 99 ALA A O 1
ATOM 737 N N . PRO A 1 100 ? 8.754 10.439 -5.690 1.00 83.31 100 PRO A N 1
ATOM 738 C CA . PRO A 1 100 ? 7.889 11.393 -5.013 1.00 83.31 100 PRO A CA 1
ATOM 739 C C . PRO A 1 100 ? 7.871 11.184 -3.488 1.00 83.31 100 PRO A C 1
ATOM 741 O O . PRO A 1 100 ? 7.992 10.050 -3.019 1.00 83.31 100 PRO A O 1
ATOM 744 N N . PRO A 1 101 ? 7.607 12.236 -2.687 1.00 81.19 101 PRO A N 1
ATOM 745 C CA . PRO A 1 101 ? 7.545 12.116 -1.229 1.00 81.19 101 PRO A CA 1
ATOM 746 C C . PRO A 1 101 ? 6.518 11.100 -0.720 1.00 81.19 101 PRO A C 1
ATOM 748 O O . PRO A 1 101 ? 6.666 10.608 0.391 1.00 81.19 101 PRO A O 1
ATOM 751 N N . VAL A 1 102 ? 5.494 10.763 -1.516 1.00 80.25 102 VAL A N 1
ATOM 752 C CA . VAL A 1 102 ? 4.469 9.773 -1.143 1.00 80.25 102 VAL A CA 1
ATOM 753 C C . VAL A 1 102 ? 5.041 8.374 -0.904 1.00 80.25 102 VAL A C 1
ATOM 755 O O . VAL A 1 102 ? 4.530 7.633 -0.071 1.00 80.25 102 VAL A O 1
ATOM 758 N N . CYS A 1 103 ? 6.152 8.043 -1.561 1.00 86.94 103 CYS A N 1
ATOM 759 C CA . CYS A 1 103 ? 6.803 6.741 -1.462 1.00 86.94 103 CYS A CA 1
ATOM 760 C C . CYS A 1 103 ? 7.350 6.442 -0.061 1.00 86.94 103 CYS A C 1
ATOM 762 O O . CYS A 1 103 ? 7.464 5.285 0.332 1.00 86.94 103 CYS A O 1
ATOM 764 N N . SER A 1 104 ? 7.709 7.478 0.703 1.00 88.38 104 SER A N 1
ATOM 765 C CA . SER A 1 104 ? 8.235 7.322 2.061 1.00 88.38 104 SER A CA 1
ATOM 766 C C . SER A 1 104 ? 7.139 7.306 3.126 1.00 88.38 104 SER A C 1
ATOM 768 O O . SER A 1 104 ? 7.440 7.207 4.316 1.00 88.38 104 SER A O 1
ATOM 770 N N . ILE A 1 105 ? 5.867 7.390 2.736 1.00 88.69 105 ILE A N 1
ATOM 771 C CA . ILE A 1 105 ? 4.768 7.562 3.681 1.00 88.69 105 ILE A CA 1
ATOM 772 C C . ILE A 1 105 ? 4.294 6.195 4.159 1.00 88.69 105 ILE A C 1
ATOM 774 O O . ILE A 1 105 ? 3.985 5.342 3.328 1.00 88.69 105 ILE A O 1
ATOM 778 N N . PRO A 1 106 ? 4.245 5.964 5.482 1.00 92.31 106 PRO A N 1
ATOM 779 C CA . PRO A 1 106 ? 3.878 4.665 6.003 1.00 92.31 106 PRO A CA 1
ATOM 780 C C . PRO A 1 106 ? 2.393 4.382 5.795 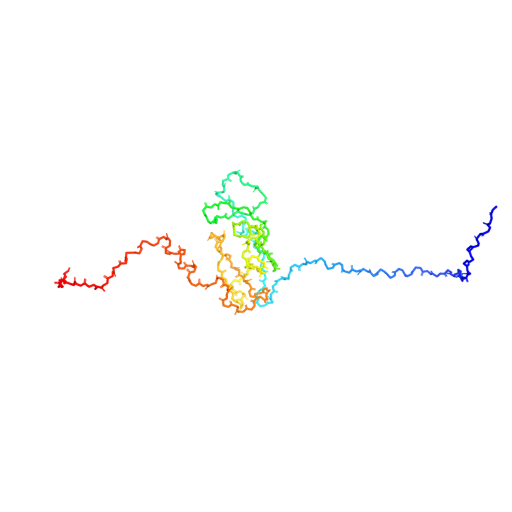1.00 92.31 106 PRO A C 1
ATOM 782 O O . PRO A 1 106 ? 1.546 5.250 6.012 1.00 92.31 106 PRO A O 1
ATOM 785 N N . TRP A 1 107 ? 2.090 3.147 5.415 1.00 93.75 107 TRP A N 1
ATOM 786 C CA . TRP A 1 107 ? 0.733 2.626 5.280 1.00 93.75 107 TRP A CA 1
ATOM 787 C C . TRP A 1 107 ? 0.699 1.135 5.610 1.00 93.75 107 TRP A C 1
ATOM 789 O O . TRP A 1 107 ? 1.743 0.512 5.802 1.00 93.75 107 TRP A O 1
ATOM 799 N N . CYS A 1 108 ? -0.500 0.571 5.693 1.00 95.69 108 CYS A N 1
ATOM 800 C CA . CYS A 1 108 ? -0.721 -0.871 5.736 1.00 95.69 108 CYS A CA 1
ATOM 801 C C . CYS A 1 108 ? -2.116 -1.214 5.198 1.00 95.69 108 CYS A C 1
ATOM 803 O O . CYS A 1 108 ? -2.964 -0.326 5.030 1.00 95.69 108 CYS A O 1
ATOM 805 N N . TYR A 1 109 ? -2.353 -2.495 4.917 1.00 95.88 109 TYR A N 1
ATOM 806 C CA . TYR A 1 109 ? -3.690 -3.008 4.636 1.00 95.88 109 TYR A CA 1
ATOM 807 C C . TYR A 1 109 ? -4.530 -3.086 5.913 1.00 95.88 109 TYR A C 1
ATOM 809 O O . TYR A 1 109 ? -4.010 -3.364 6.991 1.00 95.88 109 TYR A O 1
ATOM 817 N N . VAL A 1 110 ? -5.834 -2.848 5.785 1.00 96.12 110 VAL A N 1
ATOM 818 C CA . VAL A 1 110 ? -6.806 -2.770 6.882 1.00 96.12 110 VAL A CA 1
ATOM 819 C C . VAL A 1 110 ? -8.105 -3.480 6.502 1.00 96.12 110 VAL A C 1
ATOM 821 O O . VAL A 1 110 ? -8.430 -3.613 5.320 1.00 96.12 110 VAL A O 1
ATOM 824 N N . ASP A 1 111 ? -8.869 -3.903 7.507 1.00 95.38 111 ASP A N 1
ATOM 825 C CA . ASP A 1 111 ? -10.216 -4.441 7.308 1.00 95.38 111 ASP A CA 1
ATOM 826 C C . ASP A 1 111 ? -11.241 -3.290 7.216 1.00 95.38 111 ASP A C 1
ATOM 828 O O . ASP A 1 111 ? -11.422 -2.562 8.201 1.00 95.38 111 ASP A O 1
ATOM 832 N N . PRO A 1 112 ? -11.944 -3.104 6.080 1.00 93.38 112 PRO A N 1
ATOM 833 C CA . PRO A 1 112 ? -12.956 -2.057 5.935 1.00 93.38 112 PRO A CA 1
ATOM 834 C C . PRO A 1 112 ? -14.160 -2.222 6.879 1.00 93.38 112 PRO A C 1
ATOM 836 O O . PRO A 1 112 ? -14.865 -1.245 7.124 1.00 93.38 112 PRO A O 1
ATOM 839 N N . ALA A 1 113 ? -14.417 -3.423 7.409 1.00 95.06 113 ALA A N 1
ATOM 840 C CA . ALA A 1 113 ? -15.498 -3.668 8.364 1.00 95.06 113 ALA A CA 1
ATOM 841 C C . ALA A 1 113 ? -15.136 -3.240 9.797 1.00 95.06 113 ALA A C 1
ATOM 843 O O . ALA A 1 113 ? -16.027 -2.960 10.599 1.00 95.06 113 ALA A O 1
ATOM 844 N N . GLN A 1 114 ? -13.842 -3.188 10.124 1.00 93.38 114 GLN A N 1
ATOM 845 C CA . GLN A 1 114 ? -13.350 -2.869 11.469 1.00 93.38 114 GLN A CA 1
ATOM 846 C C . GLN A 1 114 ? -12.691 -1.488 11.555 1.00 93.38 114 GLN A C 1
ATOM 848 O O . GLN A 1 114 ? -12.650 -0.894 12.633 1.00 93.38 114 GLN A O 1
ATOM 853 N N . CYS A 1 115 ? -12.177 -0.966 10.441 1.00 93.19 115 CYS A N 1
ATOM 854 C CA . CYS A 1 115 ? -11.453 0.295 10.405 1.00 93.19 115 CYS A CA 1
ATOM 855 C C . CYS A 1 115 ? -12.392 1.510 10.444 1.00 93.19 115 CYS A C 1
ATOM 857 O O . CYS A 1 115 ? -13.221 1.713 9.560 1.00 93.19 115 CYS A O 1
ATOM 859 N N . GLN A 1 116 ? -12.196 2.374 11.442 1.00 93.88 116 GLN A N 1
ATOM 860 C CA . GLN A 1 116 ? -12.939 3.631 11.619 1.00 93.88 116 GLN A CA 1
ATOM 861 C C . GLN A 1 116 ? -12.214 4.866 11.050 1.00 93.88 116 GLN A C 1
ATOM 863 O O . GLN A 1 116 ? -12.678 5.996 11.215 1.00 93.88 116 GLN A O 1
ATOM 868 N N . LEU A 1 117 ? -11.056 4.671 10.418 1.00 88.88 117 LEU A N 1
ATOM 869 C CA . LEU A 1 117 ? -10.261 5.723 9.777 1.00 88.88 117 LEU A CA 1
ATOM 870 C C . LEU A 1 117 ? -10.505 5.732 8.266 1.00 88.88 117 LEU A C 1
ATOM 872 O O . LEU A 1 117 ? -11.150 4.835 7.727 1.00 88.88 117 LEU A O 1
ATOM 876 N N . ARG A 1 118 ? -9.983 6.731 7.547 1.00 89.06 118 ARG A N 1
ATOM 877 C CA . ARG A 1 118 ? -10.046 6.700 6.083 1.00 89.06 118 ARG A CA 1
ATOM 878 C C . ARG A 1 118 ? -9.169 5.587 5.530 1.00 89.06 118 ARG A C 1
ATOM 880 O O . ARG A 1 118 ? -8.009 5.433 5.918 1.00 89.06 118 ARG A O 1
ATOM 887 N N . PHE A 1 119 ? -9.713 4.883 4.552 1.00 90.56 119 PHE A N 1
ATOM 888 C CA . PHE A 1 119 ? -9.039 3.854 3.778 1.00 90.56 119 PHE A CA 1
ATOM 889 C C . PHE A 1 119 ? -9.501 3.916 2.319 1.00 90.56 119 PHE A C 1
ATOM 891 O O . PHE A 1 119 ? -10.506 4.557 2.002 1.00 90.56 119 PHE A O 1
ATOM 898 N N . ALA A 1 120 ? -8.792 3.226 1.429 1.00 87.00 120 ALA A N 1
ATOM 899 C CA . ALA A 1 120 ? -9.212 3.049 0.043 1.00 87.00 120 ALA A CA 1
ATOM 900 C C . ALA A 1 120 ? -8.857 1.673 -0.502 1.00 87.00 120 ALA A C 1
ATOM 902 O O . ALA A 1 120 ? -7.966 0.998 0.010 1.00 87.00 120 ALA A O 1
ATOM 903 N N . LYS A 1 121 ? -9.558 1.274 -1.567 1.00 87.50 121 LYS A N 1
ATOM 904 C CA . LYS A 1 121 ? -9.311 0.007 -2.257 1.00 87.50 121 LYS A CA 1
ATOM 905 C C . LYS A 1 121 ? -7.970 0.043 -2.997 1.00 87.50 121 LYS A C 1
ATOM 907 O O . LYS A 1 121 ? -7.645 1.026 -3.663 1.00 87.50 121 LYS A O 1
ATOM 912 N N . SER A 1 122 ? -7.211 -1.043 -2.893 1.00 87.00 122 SER A N 1
ATOM 913 C CA . SER A 1 122 ? -5.926 -1.232 -3.567 1.00 87.00 122 SER A CA 1
ATOM 914 C C . SER A 1 122 ? -6.094 -1.338 -5.082 1.00 87.00 122 SER A C 1
ATOM 916 O O . SER A 1 122 ? -6.920 -2.107 -5.570 1.00 87.00 122 SER A O 1
ATOM 918 N N . LEU A 1 123 ? -5.261 -0.615 -5.833 1.00 84.50 123 LEU A N 1
ATOM 919 C CA . LEU A 1 123 ? -5.162 -0.757 -7.291 1.00 84.50 123 LEU A CA 1
ATOM 920 C C . LEU A 1 123 ? -4.101 -1.782 -7.718 1.00 84.50 123 LEU A C 1
ATOM 922 O O . LEU A 1 123 ? -4.097 -2.208 -8.867 1.00 84.50 123 LEU A O 1
ATOM 926 N N . TYR A 1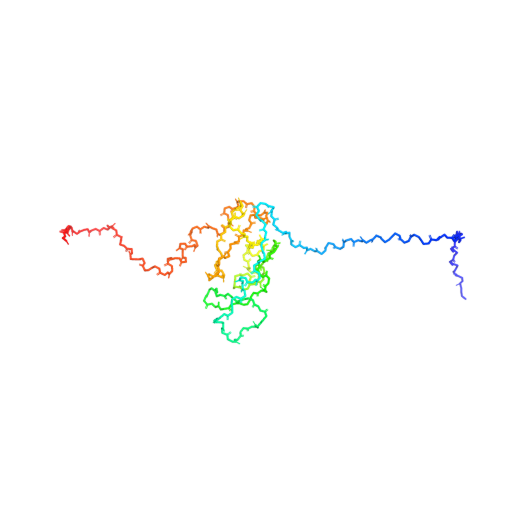 124 ? -3.214 -2.189 -6.804 1.00 81.69 124 TYR A N 1
ATOM 927 C CA . TYR A 1 124 ? -2.100 -3.098 -7.103 1.00 81.69 124 TYR A CA 1
ATOM 928 C C . TYR A 1 124 ? -2.592 -4.543 -7.240 1.00 81.69 124 TYR A C 1
ATOM 930 O O . TYR A 1 124 ? -2.021 -5.342 -7.979 1.00 81.69 124 TYR A O 1
ATOM 938 N N . PHE A 1 125 ? -3.686 -4.879 -6.562 1.00 82.50 125 PHE A N 1
ATOM 939 C CA . PHE A 1 125 ? -4.267 -6.216 -6.573 1.00 82.50 125 PHE A CA 1
ATOM 940 C C . PHE A 1 125 ? -5.768 -6.112 -6.877 1.00 82.50 125 PHE A C 1
ATOM 942 O O . PHE A 1 125 ? -6.589 -6.334 -5.989 1.00 82.50 125 PHE A O 1
ATOM 949 N N . PRO A 1 126 ? -6.153 -5.745 -8.116 1.00 74.31 126 PRO A N 1
ATOM 950 C CA . PRO A 1 126 ? -7.543 -5.432 -8.464 1.00 74.31 126 PRO A CA 1
ATOM 951 C C . PRO A 1 126 ? -8.491 -6.630 -8.319 1.00 74.31 126 PRO A C 1
ATOM 953 O O . PRO A 1 126 ? -9.684 -6.445 -8.097 1.00 74.31 126 PRO A O 1
ATOM 956 N N . SER A 1 127 ? -7.961 -7.852 -8.411 1.00 76.12 127 SER A N 1
ATOM 957 C CA . SER A 1 127 ? -8.699 -9.103 -8.195 1.00 76.12 127 SER A CA 1
ATOM 958 C C . SER A 1 127 ? -8.878 -9.461 -6.713 1.00 76.12 127 SER A C 1
ATOM 960 O O . SER A 1 127 ? -9.473 -10.490 -6.408 1.00 76.12 127 SER A O 1
ATOM 962 N N . SER A 1 128 ? -8.332 -8.656 -5.799 1.00 80.12 128 SER A N 1
ATOM 963 C CA . SER A 1 128 ? -8.447 -8.841 -4.352 1.00 80.12 128 SER A CA 1
ATOM 964 C C . SER A 1 128 ? -9.280 -7.721 -3.728 1.00 80.12 128 SER A C 1
ATOM 966 O O . SER A 1 128 ? -9.258 -6.577 -4.188 1.00 80.12 128 SER A O 1
ATOM 968 N N . ASP A 1 129 ? -9.972 -8.029 -2.636 1.00 86.06 129 ASP A N 1
ATOM 969 C CA . ASP A 1 129 ? -10.671 -7.032 -1.821 1.00 86.06 129 ASP A CA 1
ATOM 970 C C . ASP A 1 129 ? -9.758 -6.477 -0.721 1.00 86.06 129 ASP A C 1
ATOM 972 O O . ASP A 1 129 ? -10.063 -6.531 0.467 1.00 86.06 129 ASP A O 1
ATOM 976 N N . LEU A 1 130 ? -8.607 -5.940 -1.135 1.00 89.56 130 LEU A N 1
ATOM 977 C CA . LEU A 1 130 ? -7.650 -5.295 -0.240 1.00 89.56 130 LEU A CA 1
ATOM 978 C C . LEU A 1 130 ? -7.905 -3.790 -0.132 1.00 89.56 130 LEU A C 1
ATOM 980 O O . LEU A 1 130 ? -8.025 -3.095 -1.144 1.00 89.56 130 LEU A O 1
ATOM 984 N N . TYR A 1 131 ? -7.909 -3.282 1.100 1.00 92.81 131 TYR A N 1
ATOM 985 C CA . TYR A 1 131 ? -8.055 -1.863 1.425 1.00 92.81 131 TYR A CA 1
ATOM 986 C C . TYR A 1 131 ? -6.877 -1.405 2.273 1.00 92.81 131 TYR A C 1
ATOM 988 O O . TYR A 1 131 ? -6.461 -2.127 3.169 1.00 92.81 131 TYR A O 1
ATOM 996 N N . PHE A 1 132 ? -6.324 -0.227 1.999 1.00 93.31 132 PHE A N 1
ATOM 997 C CA . PHE A 1 132 ? -5.172 0.314 2.722 1.00 93.31 132 PHE A CA 1
ATOM 998 C C . PHE A 1 132 ? -5.501 1.645 3.393 1.00 93.31 132 PHE A C 1
ATOM 1000 O O . PHE A 1 132 ? -6.381 2.381 2.938 1.00 93.31 132 PHE A O 1
ATOM 1007 N N . SER A 1 133 ? -4.769 1.974 4.457 1.00 92.56 133 SER A N 1
ATOM 1008 C CA . SER A 1 133 ? -4.885 3.253 5.157 1.00 92.56 133 SER A CA 1
ATOM 1009 C C . SER A 1 133 ? -3.511 3.850 5.458 1.00 92.56 133 SER A C 1
ATOM 1011 O O . SER A 1 133 ? -2.648 3.206 6.049 1.00 92.56 133 SER A O 1
ATOM 1013 N N . TYR A 1 134 ? -3.333 5.119 5.090 1.00 91.25 134 TYR A N 1
ATOM 1014 C CA . TYR A 1 134 ? -2.236 5.959 5.584 1.00 91.25 134 TYR A CA 1
ATOM 1015 C C . TYR A 1 134 ? -2.557 6.552 6.968 1.00 91.25 134 TYR A C 1
ATOM 1017 O O . TYR A 1 134 ? -1.659 6.842 7.759 1.00 91.25 134 TYR A O 1
ATOM 1025 N N . GLU A 1 135 ? -3.848 6.740 7.271 1.00 91.19 135 GLU A N 1
ATOM 1026 C CA . GLU A 1 135 ? -4.302 7.416 8.490 1.00 91.19 135 GLU A CA 1
ATOM 1027 C C . GLU A 1 135 ? -4.053 6.571 9.734 1.00 91.19 135 GLU A C 1
ATOM 1029 O O . GLU A 1 135 ? -3.610 7.110 10.748 1.00 91.19 135 GLU A O 1
ATOM 1034 N N . THR A 1 136 ? -4.220 5.247 9.638 1.00 93.19 136 THR A N 1
ATOM 1035 C CA . THR A 1 136 ? -3.854 4.332 10.731 1.00 93.19 136 THR A CA 1
ATOM 1036 C C . THR A 1 136 ? -2.377 4.434 11.119 1.00 93.19 136 THR A C 1
ATOM 1038 O O . THR A 1 136 ? -2.035 4.338 12.295 1.00 93.19 136 THR A O 1
ATOM 1041 N N . CYS A 1 137 ? -1.511 4.782 10.166 1.00 92.62 137 CYS A N 1
ATOM 1042 C CA . CYS A 1 137 ? -0.072 4.932 10.366 1.00 92.62 137 CYS A CA 1
ATOM 1043 C C . CYS A 1 137 ? 0.365 6.346 10.775 1.00 92.62 137 CYS A C 1
ATOM 1045 O O . CYS A 1 137 ? 1.548 6.679 10.707 1.00 92.62 137 CYS A O 1
ATOM 1047 N N . GLY A 1 138 ? -0.575 7.189 11.212 1.00 85.25 138 GLY A N 1
ATOM 1048 C CA . GLY A 1 138 ? -0.278 8.500 11.788 1.00 85.25 138 GLY A CA 1
ATOM 1049 C C . GLY A 1 138 ? -0.193 9.636 10.771 1.00 85.25 138 GLY A C 1
ATOM 1050 O O . GLY A 1 138 ? 0.067 10.777 11.157 1.00 85.25 138 GLY A O 1
ATOM 1051 N N . ARG A 1 139 ? -0.462 9.381 9.481 1.00 75.56 139 ARG A N 1
ATOM 1052 C CA . ARG A 1 139 ? -0.640 10.469 8.517 1.00 75.56 139 ARG A CA 1
ATOM 1053 C C . ARG A 1 139 ? -2.055 11.030 8.668 1.00 75.56 139 ARG A C 1
ATOM 1055 O O . ARG A 1 139 ? -3.027 10.469 8.170 1.00 75.56 139 ARG A O 1
ATOM 1062 N N . ALA A 1 140 ? -2.162 12.146 9.391 1.00 59.56 140 ALA A N 1
ATOM 1063 C CA . ALA A 1 140 ? -3.407 12.898 9.524 1.00 59.56 140 ALA A CA 1
ATOM 1064 C C . ALA A 1 140 ? -3.951 13.339 8.153 1.00 59.56 140 ALA A C 1
ATOM 1066 O O . ALA A 1 140 ? -3.256 13.244 7.145 1.00 59.56 140 ALA A O 1
ATOM 1067 N N . LYS A 1 141 ? -5.201 13.821 8.156 1.00 53.56 141 LYS A N 1
ATOM 1068 C CA . LYS A 1 141 ? -6.031 14.284 7.027 1.00 53.56 141 LYS A CA 1
ATOM 1069 C C . LYS A 1 141 ? -5.352 15.326 6.116 1.00 53.56 141 LYS A C 1
ATOM 1071 O O . LYS A 1 141 ? -5.796 16.464 6.050 1.00 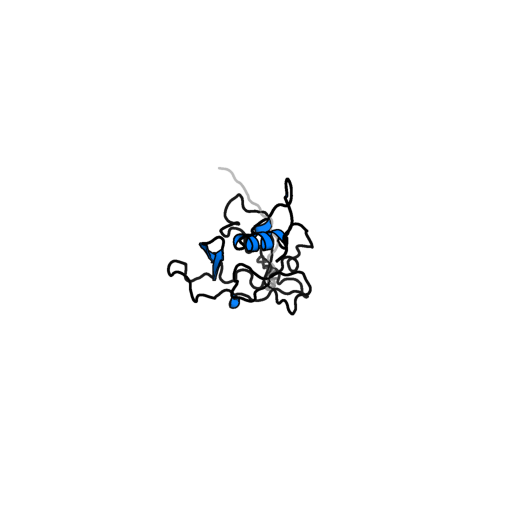53.56 141 LYS A O 1
ATOM 1076 N N . ASP A 1 142 ? -4.276 14.971 5.432 1.00 45.53 142 ASP A N 1
ATOM 1077 C CA . ASP A 1 142 ? -3.584 15.870 4.521 1.00 45.53 142 ASP A CA 1
ATOM 1078 C C . ASP A 1 142 ? -4.336 15.878 3.178 1.00 45.53 142 ASP A C 1
ATOM 1080 O O . ASP A 1 142 ? -4.534 14.806 2.594 1.00 45.53 142 ASP A O 1
ATOM 1084 N N . PRO A 1 143 ? -4.792 17.042 2.672 1.00 50.00 143 PRO A N 1
ATOM 1085 C CA . PRO A 1 143 ? -5.416 17.147 1.352 1.00 50.00 143 PRO A CA 1
ATOM 1086 C C . PRO A 1 143 ? -4.491 16.713 0.201 1.00 50.00 143 PRO A C 1
ATOM 1088 O O . PRO A 1 143 ? -4.974 16.495 -0.909 1.00 50.00 143 PRO A O 1
ATOM 1091 N N . ILE A 1 144 ? -3.185 16.540 0.448 1.00 46.03 144 ILE A N 1
ATOM 1092 C CA . ILE A 1 144 ? -2.198 16.076 -0.538 1.00 46.03 144 ILE A CA 1
ATOM 1093 C C . ILE A 1 144 ? -1.919 14.565 -0.396 1.00 46.03 144 ILE A C 1
ATOM 1095 O O . ILE A 1 144 ? -0.768 14.139 -0.364 1.00 46.03 144 ILE A O 1
ATOM 1099 N N . HIS A 1 145 ? -2.957 13.727 -0.294 1.00 49.44 145 HIS A N 1
ATOM 1100 C CA . HIS A 1 145 ? -2.844 12.272 -0.509 1.00 49.44 145 HIS A CA 1
ATOM 1101 C C . HIS A 1 145 ? -3.883 11.764 -1.514 1.00 49.44 145 HIS A C 1
ATOM 1103 O O . HIS A 1 145 ? -4.973 12.332 -1.604 1.00 49.44 145 HIS A O 1
ATOM 1109 N N . PRO A 1 146 ? -3.556 10.715 -2.298 1.00 47.09 146 PRO A N 1
ATOM 1110 C CA . PRO A 1 146 ? -4.229 10.357 -3.543 1.00 47.09 146 PRO A CA 1
ATOM 1111 C C . PRO A 1 146 ? -5.541 9.606 -3.287 1.00 47.09 146 PRO A C 1
ATOM 1113 O O . PRO A 1 146 ? -5.715 8.440 -3.626 1.00 47.09 146 PRO A O 1
ATOM 1116 N N . HIS A 1 147 ? -6.505 10.314 -2.718 1.00 46.00 147 HIS A N 1
ATOM 1117 C CA . HIS A 1 147 ? -7.917 10.103 -3.012 1.00 46.00 147 HIS A CA 1
ATOM 1118 C C . HIS A 1 147 ? -8.472 11.332 -3.724 1.00 46.00 147 HIS A C 1
ATOM 1120 O O . HIS A 1 147 ? -9.643 11.666 -3.555 1.00 46.00 147 HIS A O 1
ATOM 1126 N N . ASN A 1 148 ? -7.644 12.036 -4.512 1.00 47.97 148 ASN A N 1
ATOM 1127 C CA . ASN A 1 148 ? -8.225 13.003 -5.420 1.00 47.97 148 ASN A CA 1
ATOM 1128 C C . ASN A 1 148 ? -9.016 12.195 -6.458 1.00 47.97 148 ASN A C 1
ATOM 1130 O O . ASN A 1 148 ? -8.539 11.258 -7.103 1.00 47.97 148 ASN A O 1
ATOM 1134 N N . THR A 1 149 ? -10.290 12.525 -6.550 1.00 48.69 149 THR A N 1
ATOM 1135 C CA . THR A 1 149 ? -11.211 11.986 -7.537 1.00 48.69 149 THR A CA 1
ATOM 1136 C C . THR A 1 149 ? -10.635 12.163 -8.944 1.00 48.69 149 THR A C 1
ATOM 1138 O O . THR A 1 149 ? -10.950 11.371 -9.813 1.00 48.69 149 THR A O 1
ATOM 1141 N N . LEU A 1 150 ? -9.727 13.124 -9.165 1.00 50.94 150 LEU A N 1
ATOM 1142 C CA . LEU A 1 150 ? -9.058 13.367 -10.444 1.00 50.94 150 LEU A CA 1
ATOM 1143 C C . LEU A 1 150 ? -8.159 12.208 -10.909 1.00 50.94 150 LEU A C 1
ATOM 1145 O O . LEU A 1 150 ? -8.198 11.908 -12.087 1.00 50.94 150 LEU A O 1
ATOM 1149 N N . TYR A 1 151 ? -7.437 11.484 -10.050 1.00 48.66 151 TYR A N 1
ATOM 1150 C CA . TYR A 1 151 ? -6.593 10.358 -10.478 1.00 48.66 151 TYR A CA 1
ATOM 1151 C C . TYR A 1 151 ? -7.449 9.142 -10.853 1.00 48.66 151 TYR A C 1
ATOM 1153 O O . TYR A 1 151 ? -7.213 8.492 -11.871 1.00 48.66 151 TYR A O 1
ATOM 1161 N N . GLN A 1 152 ? -8.507 8.869 -10.080 1.00 51.19 152 GLN A N 1
ATOM 1162 C CA . GLN A 1 152 ? -9.490 7.846 -10.450 1.00 51.19 152 GLN A CA 1
ATOM 1163 C C . GLN A 1 152 ? -10.312 8.246 -11.685 1.00 51.19 152 GLN A C 1
ATOM 1165 O O . GLN A 1 152 ? -10.597 7.389 -12.523 1.00 51.19 152 GLN A O 1
ATOM 1170 N N . LEU A 1 153 ? -10.652 9.530 -11.844 1.00 53.22 153 LEU A N 1
ATOM 1171 C CA . LEU A 1 153 ? -11.324 10.059 -13.032 1.00 53.22 153 LEU A CA 1
ATOM 1172 C C . LEU A 1 153 ? -10.401 10.012 -14.249 1.00 53.22 153 LEU A C 1
ATOM 1174 O O . LEU A 1 153 ? -10.846 9.570 -15.292 1.00 53.22 153 LEU A O 1
ATOM 1178 N N . GLU A 1 154 ? -9.121 10.359 -14.144 1.00 56.69 154 GLU A N 1
ATOM 1179 C CA . GLU A 1 154 ? -8.146 10.273 -15.238 1.00 56.69 154 GLU A CA 1
ATOM 1180 C C . GLU A 1 154 ? -7.921 8.827 -15.691 1.00 56.69 154 GLU A C 1
ATOM 1182 O O . GLU A 1 154 ? -7.856 8.554 -16.888 1.00 56.69 154 GLU A O 1
ATOM 1187 N N . VAL A 1 155 ? -7.833 7.872 -14.761 1.00 53.41 155 VAL A N 1
ATOM 1188 C CA . VAL A 1 155 ? -7.741 6.440 -15.093 1.00 53.41 155 VAL A CA 1
ATOM 1189 C C . VAL A 1 155 ? -9.044 5.928 -15.725 1.00 53.41 155 VAL A C 1
ATOM 1191 O O . VAL A 1 155 ? -8.988 5.149 -16.677 1.00 53.41 155 VAL A O 1
ATOM 1194 N N . SER A 1 156 ? -10.207 6.408 -15.270 1.00 52.31 156 SER A N 1
ATOM 1195 C CA . SER A 1 156 ? -11.514 6.085 -15.868 1.00 52.31 156 SER A CA 1
ATOM 1196 C C . SER A 1 156 ? -11.714 6.745 -17.244 1.00 52.31 156 SER A C 1
ATOM 1198 O O . SER A 1 156 ? -12.287 6.137 -18.146 1.00 52.31 156 SER A O 1
ATOM 1200 N N . LEU A 1 157 ? -11.181 7.953 -17.446 1.00 57.03 157 LEU A N 1
ATOM 1201 C CA . LEU A 1 157 ? -11.240 8.726 -18.691 1.00 57.03 157 LEU A CA 1
ATOM 1202 C C . LEU A 1 157 ? -10.237 8.233 -19.741 1.00 57.03 157 LEU A C 1
ATOM 1204 O O . LEU A 1 157 ? -10.510 8.355 -20.928 1.00 57.03 157 LEU A O 1
ATOM 1208 N N . ARG A 1 158 ? -9.128 7.584 -19.354 1.00 57.75 158 ARG A N 1
ATOM 1209 C CA . ARG A 1 158 ? -8.204 6.923 -20.303 1.00 57.75 158 ARG A CA 1
ATOM 1210 C C . ARG A 1 158 ? -8.843 5.770 -21.090 1.00 57.75 158 ARG A C 1
ATOM 1212 O O . ARG A 1 158 ? -8.270 5.338 -22.086 1.00 57.75 158 ARG A O 1
ATOM 1219 N N . ARG A 1 159 ? -10.004 5.260 -20.660 1.00 54.03 159 ARG A N 1
ATOM 1220 C CA . ARG A 1 159 ? -10.790 4.232 -21.374 1.00 54.03 159 ARG A CA 1
ATOM 1221 C C . ARG A 1 159 ? -12.163 4.717 -21.843 1.00 54.03 159 ARG A C 1
ATOM 1223 O O . ARG A 1 159 ? -12.856 3.967 -22.526 1.00 54.03 159 ARG A O 1
ATOM 1230 N N . ALA A 1 160 ? -12.559 5.943 -21.508 1.00 53.12 160 ALA A N 1
ATOM 1231 C CA . ALA A 1 160 ? -13.806 6.522 -21.981 1.00 53.12 160 ALA A CA 1
ATOM 1232 C C . ALA A 1 160 ? -13.530 7.338 -23.251 1.00 53.12 160 ALA A C 1
ATOM 1234 O O . ALA A 1 160 ? -12.851 8.360 -23.205 1.00 53.12 160 ALA A O 1
ATOM 1235 N N . HIS A 1 161 ? -14.072 6.908 -24.392 1.00 54.47 161 HIS A N 1
ATOM 1236 C CA . HIS A 1 161 ? -14.196 7.784 -25.556 1.00 54.47 161 HIS A CA 1
ATOM 1237 C C . HIS A 1 161 ? -15.210 8.880 -25.213 1.00 54.47 161 HIS A C 1
ATOM 1239 O O . HIS A 1 161 ? -16.415 8.688 -25.361 1.00 54.47 161 HIS A O 1
ATOM 1245 N N . LEU A 1 162 ? -14.735 10.013 -24.699 1.00 49.59 162 LEU A N 1
ATOM 1246 C CA . LEU A 1 162 ? -15.594 11.157 -24.428 1.00 49.59 162 LEU A CA 1
ATOM 1247 C C . LEU A 1 162 ? -15.747 11.966 -25.722 1.00 49.59 162 LEU A C 1
ATOM 1249 O O . LEU A 1 162 ? -14.843 12.698 -26.121 1.00 49.59 162 LEU A O 1
ATOM 1253 N N . THR A 1 163 ? -16.882 11.819 -26.404 1.00 45.50 163 THR A N 1
ATOM 1254 C CA . THR A 1 163 ? -17.250 12.717 -27.504 1.00 45.50 163 THR A CA 1
ATOM 1255 C C . THR A 1 163 ? -17.724 14.032 -26.896 1.00 45.50 163 THR A C 1
ATOM 1257 O O . THR A 1 163 ? -18.828 14.121 -26.367 1.00 45.50 163 THR A O 1
ATOM 1260 N N . ILE A 1 164 ? -16.865 15.047 -26.923 1.00 50.56 164 ILE A N 1
ATOM 1261 C CA . ILE A 1 164 ? -17.203 16.390 -26.450 1.00 50.56 164 ILE A CA 1
ATOM 1262 C C . ILE A 1 164 ? -17.863 17.133 -27.615 1.00 50.56 164 ILE A C 1
ATOM 1264 O O . ILE A 1 164 ? -17.217 17.386 -28.630 1.00 50.56 164 ILE A O 1
ATOM 1268 N N . ALA A 1 165 ? -19.147 17.468 -27.480 1.00 39.97 165 ALA A N 1
ATOM 1269 C CA . ALA A 1 165 ? -19.822 18.415 -28.362 1.00 39.97 165 ALA A CA 1
ATOM 1270 C C . ALA A 1 165 ? -19.759 19.807 -27.718 1.00 39.97 165 ALA A C 1
ATOM 1272 O O . ALA A 1 165 ? -20.292 20.012 -26.628 1.00 39.97 165 ALA A O 1
ATOM 1273 N N . PHE A 1 166 ? -19.086 20.750 -28.375 1.00 34.88 166 PHE A N 1
ATOM 1274 C CA . PHE A 1 166 ? -19.026 22.151 -27.953 1.00 34.88 166 PHE A CA 1
ATOM 1275 C C . PHE A 1 166 ? -20.220 22.920 -28.552 1.00 34.88 166 PHE A C 1
ATOM 1277 O O . PHE A 1 166 ? -20.380 22.889 -29.772 1.00 34.88 166 PHE A O 1
ATOM 1284 N N . PRO A 1 167 ? -21.068 23.597 -27.751 1.00 34.19 167 PRO A N 1
ATOM 1285 C CA . PRO A 1 167 ? -22.143 24.432 -28.281 1.00 34.19 167 PRO A CA 1
ATOM 1286 C C . PRO A 1 167 ? -21.705 25.899 -28.476 1.00 34.19 167 PRO A C 1
ATOM 1288 O O . PRO A 1 167 ? -21.359 26.568 -27.505 1.00 34.19 167 PRO A O 1
ATOM 1291 N N . GLY A 1 168 ? -21.832 26.389 -29.719 1.00 33.88 168 GLY A N 1
ATOM 1292 C CA . GLY A 1 168 ? -21.782 27.804 -30.143 1.00 33.88 168 GLY A CA 1
ATOM 1293 C C . GLY A 1 168 ? -20.374 28.279 -30.522 1.00 33.88 168 GLY A C 1
ATOM 1294 O O . GLY A 1 168 ? -19.471 28.195 -29.706 1.00 33.88 168 GLY A O 1
ATOM 1295 N N . GLU A 1 169 ? -20.095 28.761 -31.731 1.00 36.88 169 GLU A N 1
ATOM 1296 C CA . GLU A 1 169 ? -20.880 29.729 -32.506 1.00 36.88 169 GLU A CA 1
ATOM 1297 C C . GLU A 1 169 ? -21.394 29.183 -33.854 1.00 36.88 169 GLU A C 1
ATOM 1299 O O . GLU A 1 169 ? -20.753 28.365 -34.507 1.00 36.88 169 GLU A O 1
ATOM 1304 N N . ASP A 1 170 ? -22.578 29.673 -34.226 1.00 39.34 170 ASP A N 1
ATOM 1305 C CA . ASP A 1 170 ? -23.327 29.472 -35.475 1.00 39.34 170 ASP A CA 1
ATOM 1306 C C . ASP A 1 170 ? -24.138 28.172 -35.636 1.00 39.34 170 ASP A C 1
ATOM 1308 O O . ASP A 1 170 ? -23.784 27.212 -36.320 1.00 39.34 170 ASP A O 1
ATOM 1312 N N . TRP A 1 171 ? -25.339 28.211 -35.051 1.00 33.88 171 TRP A N 1
ATOM 1313 C CA . TRP A 1 171 ? -26.486 27.396 -35.464 1.00 33.88 171 TRP A CA 1
ATOM 1314 C C . TRP A 1 171 ? -26.888 27.697 -36.924 1.00 33.88 171 TRP A C 1
ATOM 1316 O O . TRP A 1 171 ? -26.749 28.828 -37.390 1.00 33.88 171 TRP A O 1
ATOM 1326 N N . PRO A 1 172 ? -27.572 26.754 -37.596 1.00 39.72 172 PRO A N 1
ATOM 1327 C CA . PRO A 1 172 ? -29.013 26.968 -37.662 1.00 39.72 172 PRO A CA 1
ATOM 1328 C C . PRO A 1 172 ? -29.834 25.736 -37.267 1.00 39.72 172 PRO A C 1
ATOM 1330 O O . PRO A 1 172 ? -29.605 24.625 -37.725 1.00 39.72 172 PRO A O 1
ATOM 1333 N N . SER A 1 173 ? -30.840 26.034 -36.444 1.00 36.50 173 SER A N 1
ATOM 1334 C CA . SER A 1 173 ? -32.181 25.445 -36.395 1.00 36.50 173 SER A CA 1
ATOM 1335 C C . SER A 1 173 ? -32.330 23.930 -36.204 1.00 36.50 173 SER A C 1
ATOM 1337 O O . SER A 1 173 ? -32.127 23.139 -37.115 1.00 36.50 173 SER A O 1
ATOM 1339 N N . LEU A 1 174 ? -32.845 23.581 -35.015 1.00 36.62 174 LEU A N 1
ATOM 1340 C CA . LEU A 1 174 ? -34.010 22.706 -34.810 1.00 36.62 174 LEU A CA 1
ATOM 1341 C C . LEU A 1 174 ? -34.340 21.756 -35.970 1.00 36.62 174 LEU A C 1
ATOM 1343 O O . LEU A 1 174 ? -34.881 22.212 -36.971 1.00 36.62 174 LEU A O 1
ATOM 1347 N N . MET A 1 175 ? -34.234 20.448 -35.728 1.00 28.91 175 MET A N 1
ATOM 1348 C CA . MET A 1 175 ? -35.422 19.588 -35.730 1.00 28.91 175 MET A CA 1
ATOM 1349 C C . MET A 1 175 ? -35.254 18.474 -34.699 1.00 28.91 175 MET A C 1
ATOM 1351 O O . MET A 1 175 ? -34.311 17.690 -34.739 1.00 28.91 175 MET A O 1
ATOM 1355 N N . VAL A 1 176 ? -36.205 18.440 -33.771 1.00 40.38 176 VAL A N 1
ATOM 1356 C CA . VAL A 1 176 ? -36.594 17.228 -33.060 1.00 40.38 176 VAL A CA 1
ATOM 1357 C C . VAL A 1 176 ? -37.284 16.327 -34.080 1.00 40.38 176 VAL A C 1
ATOM 1359 O O . VAL A 1 176 ? -38.257 16.766 -34.697 1.00 40.38 176 VAL A O 1
ATOM 1362 N N . ASN A 1 177 ? -36.795 15.098 -34.234 1.00 38.97 177 ASN A N 1
ATOM 1363 C CA . ASN A 1 177 ? -37.634 13.924 -34.467 1.00 38.97 177 ASN A CA 1
ATOM 1364 C C . ASN A 1 177 ? -36.916 12.670 -33.964 1.00 38.97 177 ASN A C 1
ATOM 1366 O O . ASN A 1 177 ? -35.767 12.451 -34.408 1.00 38.97 177 ASN A O 1
#

pLDDT: mean 70.48, std 20.6, range [28.91, 96.69]

Foldseek 3Di:
DDDDDDDDDDDDDDDDDDPPPPPPPPPPPVDFAQFDPQWGFAACLVLQQPPPDDDPPDDPQFRWFQPPNDIFGAHSRQQGRGWFLRQACGDDQRNDDPRDPSSRQTKHWTDPVRHPDDWAADPRRVVGRTIMDSVRSPPPDDPPDPPPVVVVVVVVVVPDPDPDDDDDDDDDDDDDD

Secondary structure (DSSP, 8-state):
------------------------------PPB-EETTEEBP--TTTS---TT--TTS-SSSEEEEETTEEEEE-TTTT-SSBB-TTTT-TTTSSSTT--GGGGS-BEEE-TTT--S--EE-SS-TTS--EEESTTTT----SSSS--HHHHHHHHHTT-----PPP-S--------

Radius of gyration: 29.42 Å; chains: 1; bounding box: 106×48×86 Å